Protein AF-A0A2V9TZA5-F1 (afdb_monomer)

Sequence (103 aa):
MFLIRPGSVLAGAEMLSPVTNTLQPFRFISLGQKERRKLEAIIPLSVYQDITEPNWMKKLRVASDHRYEPRRRHVQLVAVGMIALITLGLASAMYLRHFQLLR

pLDDT: mean 75.93, std 11.64, range [46.91, 93.56]

Solvent-accessible surface area (backbone atoms only — not comparable to full-atom values): 6319 Å² total; per-residue (Å²): 108,50,82,50,99,96,45,77,40,62,45,50,64,48,77,48,78,60,81,48,103,86,41,72,49,67,46,78,79,47,64,49,73,69,42,43,52,58,45,59,75,68,48,60,68,71,65,67,75,70,57,69,75,50,70,66,58,54,53,49,51,57,56,51,64,72,65,74,72,71,67,66,63,58,55,50,55,53,52,53,54,52,54,52,51,53,54,52,51,53,53,51,52,52,51,54,53,52,56,61,72,76,107

Structure (mmCIF, N/CA/C/O backbone):
data_AF-A0A2V9TZA5-F1
#
_entry.id   AF-A0A2V9TZA5-F1
#
loop_
_atom_site.group_PDB
_atom_site.id
_atom_site.type_symbol
_atom_site.label_atom_id
_atom_site.label_alt_id
_atom_site.label_comp_id
_atom_site.label_asym_id
_atom_site.label_entity_id
_atom_site.label_seq_id
_atom_site.pdbx_PDB_ins_code
_atom_site.Cartn_x
_atom_site.Cartn_y
_atom_site.Cartn_z
_atom_site.occupancy
_atom_site.B_iso_or_equiv
_atom_site.auth_seq_id
_atom_site.auth_comp_id
_atom_site.auth_asym_id
_atom_site.auth_atom_id
_atom_site.pdbx_PDB_model_num
ATOM 1 N N . MET A 1 1 ? 9.927 -2.135 -5.048 1.00 69.56 1 MET A N 1
ATOM 2 C CA . MET A 1 1 ? 10.687 -2.978 -5.996 1.00 69.56 1 MET A CA 1
ATOM 3 C C . MET A 1 1 ? 9.697 -3.840 -6.747 1.00 69.56 1 MET A C 1
ATOM 5 O O . MET A 1 1 ? 8.815 -4.390 -6.102 1.00 69.56 1 MET A O 1
ATOM 9 N N . PHE A 1 2 ? 9.818 -3.953 -8.064 1.00 73.94 2 PHE A N 1
ATOM 10 C CA . PHE A 1 2 ? 9.054 -4.932 -8.836 1.00 73.94 2 PHE A CA 1
ATOM 11 C C . PHE A 1 2 ? 10.001 -5.785 -9.679 1.00 73.94 2 PHE A C 1
ATOM 13 O O . PHE A 1 2 ? 11.090 -5.345 -10.058 1.00 73.94 2 PHE A O 1
ATOM 20 N N . LEU A 1 3 ? 9.610 -7.039 -9.888 1.00 74.44 3 LEU A N 1
ATOM 21 C CA . LEU A 1 3 ? 10.399 -8.030 -10.607 1.00 74.44 3 LEU A CA 1
ATOM 22 C C . LEU A 1 3 ? 9.984 -8.030 -12.077 1.00 74.44 3 LEU A C 1
ATOM 24 O O . LEU A 1 3 ? 8.803 -8.099 -12.403 1.00 74.44 3 LEU A O 1
ATOM 28 N N . ILE A 1 4 ? 10.974 -7.953 -12.952 1.00 74.06 4 ILE A N 1
ATOM 29 C CA . ILE A 1 4 ? 10.855 -8.084 -14.402 1.00 74.06 4 ILE A CA 1
ATOM 30 C C . ILE A 1 4 ? 11.706 -9.282 -14.838 1.00 74.06 4 ILE A C 1
ATOM 32 O O . ILE A 1 4 ? 12.655 -9.667 -14.158 1.00 74.06 4 ILE A O 1
ATOM 36 N N . ARG A 1 5 ? 11.395 -9.885 -15.989 1.00 69.69 5 ARG A N 1
ATOM 37 C CA . ARG A 1 5 ? 12.103 -11.082 -16.485 1.00 69.69 5 ARG A CA 1
ATOM 38 C C . ARG A 1 5 ? 13.646 -10.948 -16.506 1.00 69.69 5 ARG A C 1
ATOM 40 O O . ARG A 1 5 ? 14.300 -11.924 -16.161 1.00 69.69 5 ARG A O 1
ATOM 47 N N . PRO A 1 6 ? 14.244 -9.778 -16.825 1.00 72.06 6 PRO A N 1
ATOM 48 C CA . PRO A 1 6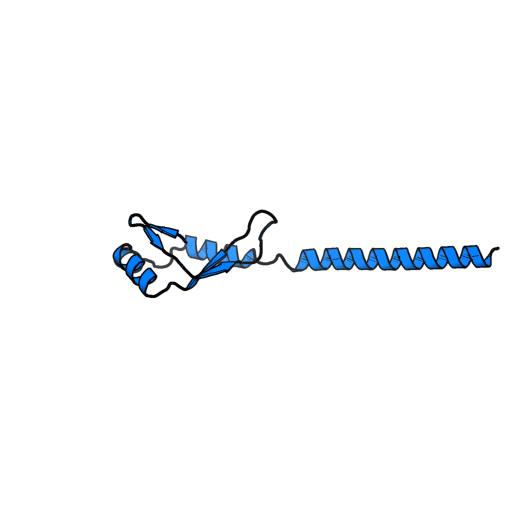 ? 15.696 -9.580 -16.769 1.00 72.06 6 PRO A CA 1
ATOM 49 C C . PRO A 1 6 ? 16.204 -8.922 -15.462 1.00 72.06 6 PRO A C 1
ATOM 51 O O . PRO A 1 6 ? 17.305 -8.371 -15.433 1.00 72.06 6 PRO A O 1
ATOM 54 N N . GLY A 1 7 ? 15.427 -8.913 -14.371 1.00 76.00 7 GLY A N 1
ATOM 55 C CA . GLY A 1 7 ? 15.907 -8.526 -13.034 1.00 76.00 7 GLY A CA 1
ATOM 56 C C . GLY A 1 7 ? 14.917 -7.708 -12.201 1.00 76.00 7 GLY A C 1
ATOM 57 O O . GLY A 1 7 ? 13.712 -7.791 -12.375 1.00 76.00 7 GLY A O 1
ATOM 58 N N . SER A 1 8 ? 15.403 -6.894 -11.266 1.00 80.38 8 SER A N 1
ATOM 59 C CA . SER A 1 8 ? 14.547 -5.998 -10.479 1.00 80.38 8 SER A CA 1
ATOM 60 C C . SER A 1 8 ? 14.594 -4.564 -11.002 1.00 80.38 8 SER A C 1
ATOM 62 O O . SER A 1 8 ? 15.587 -4.128 -11.604 1.00 80.38 8 SER A O 1
ATOM 64 N N . VAL A 1 9 ? 13.499 -3.843 -10.770 1.00 78.19 9 VAL A N 1
ATOM 65 C CA . VAL A 1 9 ? 13.413 -2.391 -10.902 1.00 78.19 9 VAL A CA 1
ATOM 66 C C . VAL A 1 9 ? 13.114 -1.804 -9.528 1.00 78.19 9 VAL A C 1
ATOM 68 O O . VAL A 1 9 ? 12.176 -2.215 -8.829 1.00 78.19 9 VAL A O 1
ATOM 71 N N . LEU A 1 10 ? 13.956 -0.856 -9.126 1.00 81.12 10 LEU A N 1
ATOM 72 C CA . LEU A 1 10 ? 13.815 -0.117 -7.883 1.00 81.12 10 LEU A CA 1
ATOM 73 C C . LEU A 1 10 ? 13.131 1.214 -8.175 1.00 81.12 10 LEU A C 1
ATOM 75 O O . LEU A 1 10 ? 13.417 1.880 -9.161 1.00 81.12 10 LEU A O 1
ATOM 79 N N . ALA A 1 11 ? 12.197 1.580 -7.316 1.00 82.81 11 ALA A N 1
ATOM 80 C CA . ALA A 1 11 ? 11.451 2.817 -7.423 1.00 82.81 11 ALA A CA 1
ATOM 81 C C . ALA A 1 11 ? 11.222 3.333 -6.010 1.00 82.81 11 ALA A C 1
ATOM 83 O O . ALA A 1 11 ? 10.982 2.532 -5.097 1.00 82.81 11 ALA A O 1
ATOM 84 N N . GLY A 1 12 ? 11.299 4.652 -5.851 1.00 83.56 12 GLY A N 1
ATOM 85 C CA . GLY A 1 12 ? 10.870 5.304 -4.626 1.00 83.56 12 GLY A CA 1
ATOM 86 C C . GLY A 1 12 ? 9.393 5.003 -4.413 1.00 83.56 12 GLY A C 1
ATOM 87 O O . GLY A 1 12 ? 8.580 5.162 -5.329 1.00 83.56 12 GLY A O 1
ATOM 88 N N . ALA A 1 13 ? 9.055 4.527 -3.222 1.00 85.50 13 ALA A N 1
ATOM 89 C CA . ALA A 1 13 ? 7.689 4.221 -2.842 1.00 85.50 13 ALA A CA 1
ATOM 90 C C . ALA A 1 13 ? 7.314 5.019 -1.598 1.00 85.50 13 ALA A C 1
ATOM 92 O O . ALA A 1 13 ? 8.116 5.160 -0.678 1.00 85.50 13 ALA A O 1
ATOM 93 N N . GLU A 1 14 ? 6.087 5.515 -1.577 1.00 85.19 14 GLU A N 1
ATOM 94 C CA . GLU A 1 14 ? 5.471 6.107 -0.399 1.00 85.19 14 GLU A CA 1
ATOM 95 C C . GLU A 1 14 ? 4.463 5.135 0.178 1.00 85.19 14 GLU A C 1
ATOM 97 O O . GLU A 1 14 ? 3.646 4.542 -0.534 1.00 85.19 14 GLU A O 1
ATOM 102 N N . MET A 1 15 ? 4.540 4.988 1.493 1.00 87.94 15 MET A N 1
ATOM 103 C CA . MET A 1 15 ? 3.598 4.204 2.262 1.00 87.94 15 MET A CA 1
ATOM 104 C C . MET A 1 15 ? 2.342 5.045 2.481 1.00 87.94 15 MET A C 1
ATOM 106 O O . MET A 1 15 ? 2.412 6.154 3.006 1.00 87.94 15 MET A O 1
ATOM 110 N N . LEU A 1 16 ? 1.199 4.536 2.033 1.00 84.31 16 LEU A N 1
ATOM 111 C CA . LEU A 1 16 ? -0.080 5.220 2.189 1.00 84.31 16 LEU A CA 1
ATOM 112 C C . LEU A 1 16 ? -0.647 4.955 3.588 1.00 84.31 16 LEU A C 1
ATOM 114 O O . LEU A 1 16 ? -0.109 4.150 4.346 1.00 84.31 16 LEU A O 1
ATOM 118 N N . SER A 1 17 ? -1.742 5.616 3.961 1.00 80.12 17 SER A N 1
ATOM 119 C CA . SER A 1 17 ? -2.401 5.279 5.225 1.00 80.12 17 SER A CA 1
ATOM 120 C C . SER A 1 17 ? -2.867 3.810 5.227 1.00 80.12 17 SER A C 1
ATOM 122 O O . SER A 1 17 ? -3.413 3.352 4.217 1.00 80.12 17 SER A O 1
ATOM 124 N N . PRO A 1 18 ? -2.656 3.065 6.330 1.00 83.69 18 PRO A N 1
ATOM 125 C CA . PRO A 1 18 ? -3.125 1.691 6.447 1.00 83.69 18 PRO A CA 1
ATOM 126 C C . PRO A 1 18 ? -4.644 1.625 6.272 1.00 83.69 18 PRO A C 1
ATOM 128 O O . PRO A 1 18 ? -5.378 2.446 6.823 1.00 83.69 18 PRO A O 1
ATOM 131 N N . VAL A 1 19 ? -5.118 0.637 5.512 1.00 82.31 19 VAL A N 1
ATOM 132 C CA . VAL A 1 19 ? -6.562 0.393 5.333 1.00 82.31 19 VAL A CA 1
ATOM 133 C C . VAL A 1 19 ? -7.091 -0.438 6.498 1.00 82.31 19 VAL A C 1
ATOM 135 O O . VAL A 1 19 ? -8.200 -0.219 6.979 1.00 82.31 19 VAL A O 1
ATOM 138 N N . THR A 1 20 ? -6.277 -1.384 6.966 1.00 80.75 20 THR A N 1
ATOM 139 C CA . THR A 1 20 ? -6.505 -2.199 8.162 1.00 80.75 20 THR A CA 1
ATOM 140 C C . THR A 1 20 ? -5.165 -2.446 8.858 1.00 80.75 20 THR A C 1
ATOM 142 O O . THR A 1 20 ? -4.108 -2.150 8.304 1.00 80.75 20 THR A O 1
ATOM 145 N N . ASN A 1 21 ? -5.188 -3.065 10.041 1.00 80.00 21 ASN A N 1
ATOM 146 C CA . ASN A 1 21 ? -3.970 -3.432 10.778 1.00 80.00 21 ASN A CA 1
ATOM 147 C C . ASN A 1 21 ? -3.057 -4.419 10.027 1.00 80.00 21 ASN A C 1
ATOM 149 O O . ASN A 1 21 ? -1.898 -4.577 10.393 1.00 80.00 21 ASN A O 1
ATOM 153 N N . THR A 1 22 ? -3.572 -5.097 9.000 1.00 84.06 22 THR A N 1
ATOM 154 C CA . THR A 1 22 ? -2.829 -6.078 8.195 1.00 84.06 22 THR A CA 1
ATOM 155 C C . THR A 1 22 ? -2.634 -5.637 6.747 1.00 84.06 22 THR A C 1
ATOM 157 O O . THR A 1 22 ? -1.873 -6.264 6.014 1.00 84.06 22 THR A O 1
ATOM 160 N N . LEU A 1 23 ? -3.301 -4.561 6.318 1.00 85.38 23 LEU A N 1
ATOM 161 C CA . LEU A 1 23 ? -3.245 -4.054 4.952 1.00 85.38 23 LEU A CA 1
ATOM 162 C C . LEU A 1 23 ? -2.597 -2.673 4.941 1.00 85.38 23 LEU A C 1
ATOM 164 O O . LEU A 1 23 ? -3.249 -1.652 5.172 1.00 85.38 23 LEU A O 1
ATOM 168 N N . GLN A 1 24 ? -1.303 -2.677 4.620 1.00 86.94 24 GLN A N 1
ATOM 169 C CA . GLN A 1 24 ? -0.464 -1.494 4.479 1.00 86.94 24 GLN A CA 1
ATOM 170 C C . GLN A 1 24 ? -0.169 -1.230 2.991 1.00 86.94 24 GLN A C 1
ATOM 172 O O . GLN A 1 24 ? 0.790 -1.782 2.444 1.00 86.94 24 GLN A O 1
ATOM 177 N N . PRO A 1 25 ? -0.986 -0.418 2.298 1.00 87.88 25 PRO A N 1
ATOM 178 C CA . PRO A 1 25 ? -0.733 -0.084 0.904 1.00 87.88 25 PRO A CA 1
ATOM 179 C C . PRO A 1 25 ? 0.459 0.866 0.749 1.00 87.88 25 PRO A C 1
ATOM 181 O O . PRO A 1 25 ? 0.807 1.633 1.651 1.00 87.88 25 PRO A O 1
ATOM 184 N N . PHE A 1 26 ? 1.052 0.842 -0.441 1.00 86.75 26 PHE A N 1
ATOM 185 C CA . PHE A 1 26 ? 2.090 1.770 -0.879 1.00 86.75 26 PHE A CA 1
ATOM 186 C C . PHE A 1 26 ? 1.884 2.124 -2.356 1.00 86.75 26 PHE A C 1
ATOM 188 O O . PHE A 1 26 ? 1.272 1.361 -3.106 1.00 86.75 26 PHE A O 1
ATOM 195 N N . ARG A 1 27 ? 2.410 3.272 -2.783 1.00 80.75 27 ARG A N 1
ATOM 196 C CA . ARG A 1 27 ? 2.446 3.687 -4.192 1.00 80.75 27 ARG A CA 1
ATOM 197 C C . ARG A 1 27 ? 3.864 4.035 -4.615 1.00 80.75 27 ARG A C 1
ATOM 199 O O . ARG A 1 27 ? 4.640 4.549 -3.816 1.00 80.75 27 ARG A O 1
ATOM 206 N N . PHE A 1 28 ? 4.198 3.789 -5.875 1.00 82.75 28 PHE A N 1
ATOM 207 C CA . PHE A 1 28 ? 5.456 4.261 -6.450 1.00 82.75 28 PHE A CA 1
ATOM 208 C C . PHE A 1 28 ? 5.329 5.742 -6.819 1.00 82.75 28 PHE A C 1
ATOM 210 O O . PHE A 1 28 ? 4.367 6.118 -7.484 1.00 82.75 28 PHE A O 1
ATOM 217 N N . ILE A 1 29 ? 6.275 6.574 -6.378 1.00 81.50 29 ILE A N 1
ATOM 218 C CA . ILE A 1 29 ? 6.279 8.020 -6.669 1.00 81.50 29 ILE A CA 1
ATOM 219 C C . ILE A 1 29 ? 7.267 8.344 -7.779 1.00 81.50 29 ILE A C 1
ATOM 221 O O . I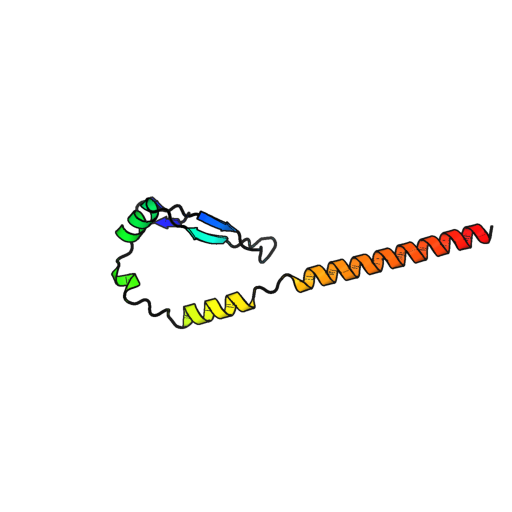LE A 1 29 ? 6.987 9.157 -8.655 1.00 81.50 29 ILE A O 1
ATOM 225 N N . SER A 1 30 ? 8.448 7.732 -7.728 1.00 81.12 30 SER A N 1
ATOM 226 C CA . SER A 1 30 ? 9.543 8.092 -8.613 1.00 81.12 30 SER A CA 1
ATOM 227 C C . SER A 1 30 ? 10.294 6.864 -9.088 1.00 81.12 30 SER A C 1
ATOM 229 O O . SER A 1 30 ? 10.525 5.900 -8.354 1.00 81.12 30 SER A O 1
ATOM 231 N N . LEU A 1 31 ? 10.685 6.925 -10.353 1.00 82.25 31 LEU A N 1
ATOM 232 C CA . LEU A 1 31 ? 11.536 5.943 -10.989 1.00 82.25 31 LEU A CA 1
ATOM 233 C C . LEU A 1 31 ? 12.829 6.649 -11.382 1.00 82.25 31 LEU A C 1
ATOM 235 O O . LEU A 1 31 ? 12.789 7.674 -12.064 1.00 82.25 31 LEU A O 1
ATOM 239 N N . GLY A 1 32 ? 13.968 6.127 -10.929 1.00 82.38 32 GLY A N 1
ATOM 240 C CA . GLY A 1 32 ? 15.267 6.663 -11.321 1.00 82.38 32 GLY A CA 1
ATOM 241 C C . GLY A 1 32 ? 15.474 6.544 -12.832 1.00 82.38 32 GLY A C 1
ATOM 242 O O . GLY A 1 32 ? 14.903 5.674 -13.488 1.00 82.38 32 GLY A O 1
ATOM 243 N N . GLN A 1 33 ? 16.287 7.424 -13.416 1.00 82.75 33 GLN A N 1
ATOM 244 C CA . GLN A 1 33 ? 16.470 7.468 -14.872 1.00 82.75 33 GLN A CA 1
ATOM 245 C C . GLN A 1 33 ? 17.048 6.158 -15.437 1.00 82.75 33 GLN A C 1
ATOM 247 O O . GLN A 1 33 ? 16.696 5.738 -16.539 1.00 82.75 33 GLN A O 1
ATOM 252 N N . LYS A 1 34 ? 17.920 5.484 -14.679 1.00 84.69 34 LYS A N 1
ATOM 253 C CA . LYS A 1 34 ? 18.503 4.184 -15.045 1.00 84.69 34 LYS A CA 1
ATOM 254 C C . LYS A 1 34 ? 17.439 3.087 -15.045 1.00 84.69 34 LYS A C 1
ATOM 256 O O . LYS A 1 34 ? 17.355 2.282 -15.969 1.00 84.69 34 LYS A O 1
ATOM 261 N N . GLU A 1 35 ? 16.613 3.084 -14.013 1.00 84.31 35 GLU A N 1
ATOM 262 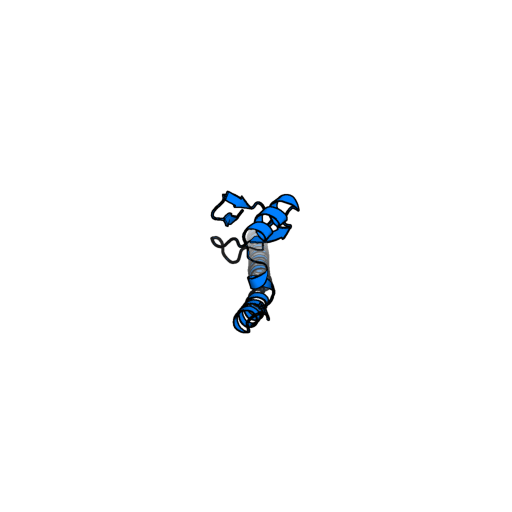C CA . GLU A 1 35 ? 15.523 2.149 -13.779 1.00 84.31 35 GLU A CA 1
ATOM 263 C C . GLU A 1 35 ? 14.418 2.338 -14.818 1.00 84.31 35 GLU A C 1
ATOM 265 O O . GLU A 1 35 ? 13.893 1.360 -15.346 1.00 84.31 35 GLU A O 1
ATOM 270 N N . ARG A 1 36 ? 14.150 3.591 -15.194 1.00 80.38 36 ARG A N 1
ATOM 271 C CA . ARG A 1 36 ? 13.255 3.970 -16.284 1.00 80.38 36 ARG A CA 1
ATOM 272 C C . ARG A 1 36 ? 13.737 3.448 -17.630 1.00 80.38 36 ARG A C 1
ATOM 274 O O . ARG A 1 36 ? 12.969 2.780 -18.305 1.00 80.38 36 ARG A O 1
ATOM 281 N N . ARG A 1 37 ? 15.010 3.652 -17.985 1.00 81.88 37 ARG A N 1
ATOM 282 C CA . ARG A 1 37 ? 15.577 3.093 -19.229 1.00 81.88 37 ARG A CA 1
ATOM 283 C C . ARG A 1 37 ? 15.491 1.570 -19.266 1.00 81.88 37 ARG A C 1
ATOM 285 O O . ARG A 1 37 ? 15.182 0.996 -20.302 1.00 81.88 37 ARG A O 1
ATOM 292 N N . LYS A 1 38 ? 15.738 0.911 -18.129 1.00 82.69 38 LYS A N 1
ATOM 293 C CA . LYS A 1 38 ? 15.600 -0.546 -18.010 1.00 82.69 38 LYS A CA 1
ATOM 294 C C . LYS A 1 38 ? 14.153 -0.989 -18.230 1.00 82.69 38 LYS A C 1
ATOM 296 O O . LYS A 1 38 ? 13.931 -2.013 -18.862 1.00 82.69 38 LYS A O 1
ATOM 301 N N . LEU 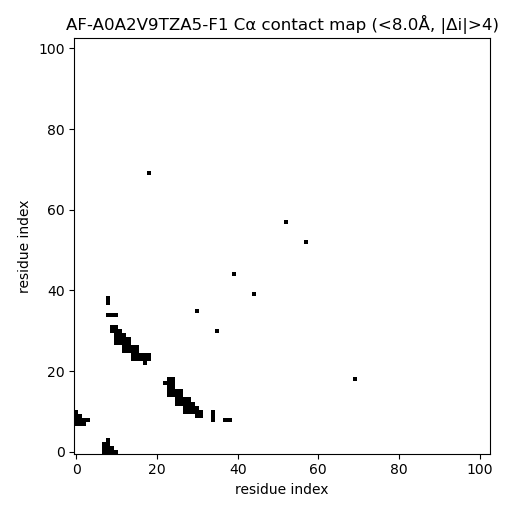A 1 39 ? 13.190 -0.220 -17.726 1.00 78.50 39 LEU A N 1
ATOM 302 C CA . LEU A 1 39 ? 11.766 -0.475 -17.914 1.00 78.50 39 LEU A CA 1
ATOM 303 C C . LEU A 1 39 ? 11.338 -0.274 -19.375 1.00 78.50 39 LEU A C 1
ATOM 305 O O . LEU A 1 39 ? 10.708 -1.153 -19.953 1.00 78.50 39 LEU A O 1
ATOM 309 N N . GLU A 1 40 ? 11.723 0.851 -19.976 1.00 77.94 40 GLU A N 1
ATOM 310 C CA . GLU A 1 40 ? 11.407 1.215 -21.364 1.00 77.94 40 GLU A CA 1
ATOM 311 C C . GLU A 1 40 ? 12.041 0.258 -22.383 1.00 77.94 40 GLU A C 1
ATOM 313 O O . GLU A 1 40 ? 11.466 0.014 -23.435 1.00 77.94 40 GLU A O 1
ATOM 318 N N . ALA A 1 41 ? 13.190 -0.344 -22.064 1.00 80.25 41 ALA A N 1
ATOM 319 C CA . ALA A 1 41 ? 13.808 -1.365 -22.912 1.00 80.25 41 ALA A CA 1
ATOM 320 C C . ALA A 1 41 ? 13.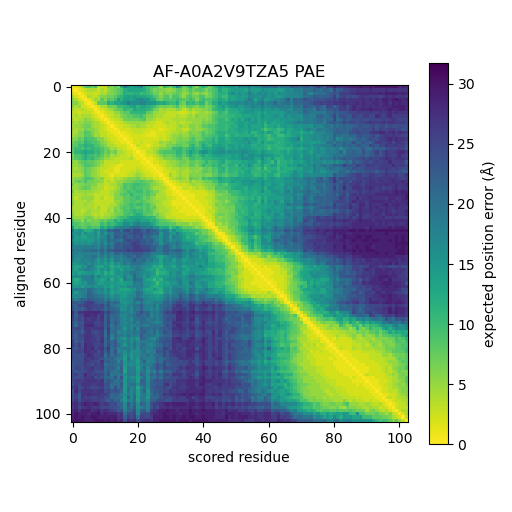010 -2.683 -22.973 1.00 80.25 41 ALA A C 1
ATOM 322 O O . ALA A 1 41 ? 13.265 -3.511 -23.845 1.00 80.25 41 ALA A O 1
ATOM 323 N N . ILE A 1 42 ? 12.091 -2.913 -22.030 1.00 75.31 42 ILE A N 1
ATOM 324 C CA . ILE A 1 42 ? 11.368 -4.186 -21.875 1.00 75.31 42 ILE A CA 1
ATOM 325 C C . ILE A 1 42 ? 9.888 -4.020 -22.178 1.00 75.31 42 ILE A C 1
ATOM 327 O O . ILE A 1 42 ? 9.288 -4.919 -22.761 1.00 75.31 42 ILE A O 1
ATOM 331 N N . ILE A 1 43 ? 9.291 -2.905 -21.753 1.00 70.69 43 ILE A N 1
ATOM 332 C CA . ILE A 1 43 ? 7.906 -2.589 -22.076 1.00 70.69 43 ILE A CA 1
ATOM 333 C C . ILE A 1 43 ? 7.892 -2.052 -23.507 1.00 70.69 43 ILE A C 1
ATOM 335 O O . ILE A 1 43 ? 8.441 -0.976 -23.746 1.00 70.69 43 ILE A O 1
ATOM 339 N N . PRO A 1 44 ? 7.264 -2.754 -24.464 1.00 63.75 44 PRO A N 1
ATOM 340 C CA . PRO A 1 44 ? 7.135 -2.237 -25.815 1.00 63.75 44 PRO A CA 1
ATOM 341 C C . PRO A 1 44 ? 6.408 -0.889 -25.763 1.00 63.75 44 PRO A C 1
ATOM 343 O O . PRO A 1 44 ? 5.326 -0.804 -25.181 1.00 63.75 44 PRO A O 1
ATOM 346 N N . LEU A 1 45 ? 6.962 0.162 -26.380 1.00 57.19 45 LEU A N 1
ATOM 347 C CA . LEU A 1 45 ? 6.300 1.476 -26.470 1.00 57.19 45 LEU A CA 1
ATOM 348 C C . LEU A 1 45 ? 4.890 1.383 -27.086 1.00 57.19 45 LEU A C 1
ATOM 350 O O . LEU A 1 45 ? 4.037 2.214 -26.787 1.00 57.19 45 LEU A O 1
ATOM 354 N N . SER A 1 46 ? 4.621 0.341 -27.880 1.00 54.53 46 SER A N 1
ATOM 355 C CA . SER A 1 46 ? 3.296 0.039 -28.428 1.00 54.53 46 SER A CA 1
ATOM 356 C C . SER A 1 46 ? 2.238 -0.241 -27.356 1.00 54.53 46 SER A C 1
ATOM 358 O O . SER A 1 46 ? 1.063 -0.003 -27.602 1.00 54.53 46 SER A O 1
ATOM 360 N N . VAL A 1 47 ? 2.634 -0.683 -26.154 1.00 57.88 47 VAL A N 1
ATOM 361 C CA . VAL A 1 47 ? 1.719 -0.839 -25.013 1.00 57.88 47 VAL A CA 1
ATOM 362 C C . VAL A 1 47 ? 1.230 0.520 -24.527 1.00 57.88 47 VAL A C 1
ATOM 364 O O . VAL A 1 47 ? 0.100 0.600 -24.081 1.00 57.88 47 VAL A O 1
ATOM 367 N N . TYR A 1 48 ? 2.039 1.582 -24.635 1.00 54.41 48 TYR A N 1
ATOM 368 C CA . TYR A 1 48 ? 1.676 2.936 -24.196 1.00 54.41 48 TYR A CA 1
ATOM 369 C C . TYR A 1 48 ? 0.862 3.726 -25.226 1.00 54.41 48 TYR A C 1
ATOM 371 O O . TYR A 1 48 ? 0.133 4.641 -24.849 1.00 54.41 48 TYR A O 1
ATOM 379 N N . GLN A 1 49 ? 0.970 3.378 -26.510 1.00 52.22 49 GLN A N 1
ATOM 380 C CA . GLN A 1 49 ? 0.306 4.094 -27.603 1.00 52.22 49 GLN A CA 1
ATOM 381 C C . GLN A 1 49 ? -1.206 3.814 -27.687 1.00 52.22 49 GLN A C 1
ATOM 383 O O . GLN A 1 49 ? -1.934 4.628 -28.246 1.00 52.22 49 GLN A O 1
ATOM 388 N N . ASP A 1 50 ? -1.676 2.722 -27.073 1.00 53.12 50 ASP A N 1
ATOM 389 C CA . ASP A 1 50 ? -3.086 2.303 -27.022 1.00 53.12 50 ASP A CA 1
ATOM 390 C C . ASP A 1 50 ? -3.618 2.206 -25.577 1.00 53.12 50 ASP A C 1
ATOM 392 O O . ASP A 1 50 ? -4.429 1.353 -25.228 1.00 53.12 50 ASP A O 1
ATOM 396 N N . ILE A 1 51 ? -3.141 3.075 -24.678 1.00 58.62 51 ILE A N 1
ATOM 397 C CA . ILE A 1 51 ? -3.740 3.221 -23.341 1.00 58.62 51 ILE A CA 1
ATOM 398 C C . ILE A 1 51 ? -4.633 4.453 -23.349 1.00 58.62 51 ILE A C 1
ATOM 400 O O . ILE A 1 51 ? -4.417 5.415 -22.611 1.00 58.62 51 ILE A O 1
ATOM 404 N N . THR A 1 52 ? -5.686 4.425 -24.164 1.00 63.28 52 THR A N 1
ATOM 405 C CA . THR A 1 52 ? -6.880 5.172 -23.763 1.00 63.28 52 THR A CA 1
ATOM 406 C C . THR A 1 52 ? -7.314 4.529 -22.456 1.00 63.28 52 THR A C 1
ATOM 408 O O . THR A 1 52 ? -7.744 3.380 -22.491 1.00 63.28 52 THR A O 1
ATOM 411 N N . GLU A 1 53 ? -7.092 5.205 -21.318 1.00 64.12 53 GLU A N 1
ATOM 412 C CA . GLU A 1 53 ? -7.279 4.630 -19.980 1.00 64.12 53 GLU A CA 1
ATOM 413 C C . GLU A 1 53 ? -8.599 3.848 -19.949 1.00 64.12 53 GLU A C 1
ATOM 415 O O . GLU A 1 53 ? -9.675 4.457 -20.011 1.00 64.12 53 GLU A O 1
ATOM 420 N N . PRO A 1 54 ? -8.544 2.504 -19.943 1.00 71.25 54 PRO A N 1
ATOM 421 C CA . PRO A 1 54 ? -9.725 1.722 -20.226 1.00 71.25 54 PRO A CA 1
ATOM 422 C C . PRO A 1 54 ? -10.747 1.978 -19.125 1.00 71.25 54 PRO A C 1
ATOM 424 O O . PRO A 1 54 ? -10.402 2.163 -17.957 1.00 71.25 54 PRO A O 1
ATOM 427 N N . ASN A 1 55 ? -12.026 2.017 -19.492 1.00 73.56 55 ASN A N 1
ATOM 428 C CA . ASN A 1 55 ? -13.090 2.532 -18.624 1.00 73.56 55 ASN A CA 1
ATOM 429 C C . ASN A 1 55 ? -13.141 1.835 -17.242 1.00 73.56 55 ASN A C 1
ATOM 431 O O . ASN A 1 55 ? -13.530 2.430 -16.236 1.00 73.56 55 ASN A O 1
ATOM 435 N N . TRP A 1 56 ? -12.672 0.584 -17.162 1.00 74.25 56 TRP A N 1
ATOM 436 C CA . TRP A 1 56 ? -12.531 -0.156 -15.908 1.00 74.25 56 TRP A CA 1
ATOM 437 C C . TRP A 1 56 ? -11.458 0.423 -14.965 1.00 74.25 56 TRP A C 1
ATOM 439 O O . TRP A 1 56 ? -11.701 0.480 -13.761 1.00 74.25 56 TRP A O 1
ATOM 449 N N . MET A 1 57 ? -10.321 0.916 -15.474 1.00 72.44 57 MET A N 1
ATOM 450 C CA . MET A 1 57 ? -9.293 1.604 -14.674 1.00 72.44 57 MET A CA 1
ATOM 451 C C . MET A 1 57 ? -9.824 2.923 -14.121 1.00 72.44 57 MET A C 1
ATOM 453 O O . MET A 1 57 ? -9.671 3.197 -12.930 1.00 72.44 57 MET A O 1
ATOM 457 N N . LYS A 1 58 ? -10.550 3.685 -14.947 1.00 77.12 58 LYS A N 1
ATOM 458 C CA . LYS A 1 58 ? -11.214 4.917 -14.507 1.00 77.12 58 LYS A CA 1
ATOM 459 C C . LYS A 1 58 ? -12.224 4.637 -13.390 1.00 77.12 58 LYS A C 1
ATOM 461 O O . LYS A 1 58 ? -12.228 5.326 -12.371 1.00 77.12 58 LYS A O 1
ATOM 466 N N . LYS A 1 59 ? -13.038 3.584 -13.538 1.00 76.62 59 LYS A N 1
ATOM 467 C CA . LYS A 1 59 ? -13.995 3.141 -12.510 1.00 76.62 59 LYS A CA 1
ATOM 468 C C . LYS A 1 59 ? -13.295 2.730 -11.210 1.00 76.62 59 LYS A C 1
ATOM 470 O O . LYS A 1 59 ? -13.771 3.084 -10.133 1.00 76.62 59 LYS A O 1
ATOM 475 N N . LEU A 1 60 ? -12.163 2.028 -11.298 1.00 71.62 60 LEU A N 1
ATOM 476 C CA . LEU A 1 60 ? -11.362 1.656 -10.129 1.00 71.62 60 LEU A CA 1
ATOM 477 C C . LEU A 1 60 ? -10.765 2.875 -9.421 1.00 71.62 60 LEU A C 1
ATOM 479 O O . LEU A 1 60 ? -10.833 2.929 -8.197 1.00 71.62 60 LEU A O 1
ATOM 483 N N . ARG A 1 61 ? -10.252 3.864 -10.164 1.00 73.25 61 ARG A N 1
ATOM 484 C CA . ARG A 1 61 ? -9.700 5.107 -9.598 1.00 73.25 61 ARG A CA 1
ATOM 485 C C . ARG A 1 61 ? -10.755 5.898 -8.822 1.00 73.25 61 ARG A C 1
ATOM 487 O O . ARG A 1 61 ? -10.529 6.289 -7.682 1.00 73.25 61 ARG A O 1
ATOM 494 N N . VAL A 1 62 ? -11.939 6.076 -9.407 1.00 76.56 62 VAL A N 1
ATOM 495 C CA . VAL A 1 62 ? -13.049 6.768 -8.729 1.00 76.56 62 VAL A CA 1
ATOM 496 C C . VAL A 1 62 ? -13.485 6.001 -7.474 1.00 76.56 62 VAL A C 1
ATOM 498 O O . VAL A 1 62 ? -13.693 6.597 -6.417 1.00 76.56 62 VAL A O 1
ATOM 501 N N . ALA A 1 63 ? -13.570 4.669 -7.558 1.00 71.88 63 ALA A N 1
ATOM 502 C CA . ALA A 1 63 ? -13.942 3.825 -6.425 1.00 71.88 63 ALA A CA 1
ATOM 503 C C . ALA A 1 63 ? -12.871 3.762 -5.320 1.00 71.88 63 ALA A C 1
ATOM 505 O O . ALA A 1 63 ? -13.221 3.492 -4.170 1.00 71.88 63 ALA A O 1
ATOM 506 N N . SER A 1 64 ? -11.588 3.971 -5.637 1.00 64.25 64 SER A N 1
ATOM 507 C CA . SER A 1 64 ? -10.525 4.072 -4.631 1.00 64.25 64 SER A CA 1
ATOM 508 C C . SER A 1 64 ? -10.549 5.414 -3.909 1.00 64.25 64 SER A C 1
ATOM 510 O O . SER A 1 64 ? -10.429 5.422 -2.686 1.00 64.25 64 SER A O 1
ATOM 512 N N . ASP A 1 65 ? -10.791 6.517 -4.625 1.00 64.50 65 ASP A N 1
ATOM 513 C CA . ASP A 1 65 ? -10.883 7.853 -4.016 1.00 64.50 65 ASP A CA 1
ATOM 514 C C . ASP A 1 65 ? -12.008 7.924 -2.974 1.00 64.50 65 ASP A C 1
ATOM 516 O O . ASP A 1 65 ? -11.832 8.484 -1.896 1.00 64.50 65 ASP A O 1
ATOM 520 N N . HIS A 1 66 ? -13.144 7.269 -3.233 1.00 57.91 66 HIS A N 1
ATOM 521 C CA . HIS A 1 66 ? -14.285 7.261 -2.309 1.00 57.91 66 HIS A CA 1
ATOM 522 C C . HIS A 1 66 ? -14.069 6.402 -1.052 1.00 57.91 66 HIS A C 1
ATOM 524 O O . HIS A 1 66 ? -14.805 6.545 -0.078 1.00 57.91 66 HIS A O 1
ATOM 530 N N . ARG A 1 67 ? -13.084 5.492 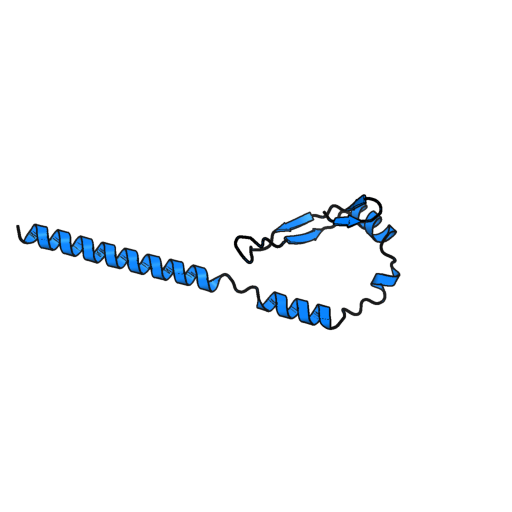-1.046 1.00 54.59 67 ARG A N 1
ATOM 531 C CA . ARG A 1 67 ? -12.767 4.666 0.135 1.00 54.59 67 ARG A CA 1
ATOM 532 C C . ARG A 1 67 ? -11.804 5.349 1.105 1.00 54.59 67 ARG A C 1
ATOM 534 O O . ARG A 1 67 ? -11.593 4.825 2.196 1.00 54.59 67 ARG A O 1
ATOM 541 N N . TYR A 1 68 ? -11.249 6.507 0.752 1.00 49.78 68 TYR A N 1
ATOM 542 C CA . TYR A 1 68 ? -10.267 7.229 1.563 1.00 49.78 68 TYR A CA 1
ATOM 543 C C . TYR A 1 68 ? -10.902 8.119 2.653 1.00 49.78 68 TYR A C 1
ATOM 545 O O . TYR A 1 68 ? -10.443 9.221 2.925 1.00 49.78 68 TYR A O 1
ATOM 553 N N . GLU A 1 69 ? -11.933 7.622 3.340 1.00 56.72 69 GLU A N 1
ATOM 554 C CA . GLU A 1 69 ? -12.538 8.286 4.508 1.00 56.72 69 GLU A CA 1
ATOM 555 C C . GLU A 1 69 ? -12.371 7.459 5.806 1.00 56.72 69 GLU A C 1
ATOM 557 O O . GLU A 1 69 ? -13.365 7.070 6.427 1.00 56.72 69 GLU A O 1
ATOM 562 N N . PRO A 1 70 ? -11.142 7.150 6.285 1.00 53.88 70 PRO A N 1
ATOM 563 C CA . PRO A 1 70 ? -10.987 6.415 7.542 1.00 53.88 70 PRO A CA 1
ATOM 564 C C . PRO A 1 70 ? -10.878 7.339 8.769 1.00 53.88 70 PRO A C 1
ATOM 566 O O . PRO A 1 70 ? -10.943 6.878 9.909 1.00 53.88 70 PRO A O 1
ATOM 569 N N . ARG A 1 71 ? -10.713 8.656 8.584 1.00 56.59 71 ARG A N 1
ATOM 570 C CA . ARG A 1 71 ? -10.254 9.541 9.669 1.00 56.59 71 ARG A CA 1
ATOM 571 C C . ARG A 1 71 ? -11.351 9.937 10.659 1.00 56.59 71 ARG A C 1
ATOM 573 O O . ARG A 1 71 ? -11.066 10.119 11.840 1.00 56.59 71 ARG A O 1
ATOM 580 N N . ARG A 1 72 ? -12.607 10.060 10.221 1.00 58.25 72 ARG A N 1
ATOM 581 C CA . ARG A 1 72 ? -13.670 10.656 11.053 1.00 58.25 72 ARG A CA 1
ATOM 582 C C . ARG A 1 72 ? -14.161 9.743 12.181 1.00 58.25 72 ARG A C 1
ATOM 584 O O . ARG A 1 72 ? -14.461 10.229 13.268 1.00 58.25 72 ARG A O 1
ATOM 591 N N . ARG A 1 73 ? -14.198 8.425 11.953 1.00 61.12 73 ARG A N 1
ATOM 592 C CA . ARG A 1 73 ? -14.771 7.457 12.909 1.00 61.12 73 ARG A CA 1
ATOM 593 C C . ARG A 1 73 ? -13.889 7.231 14.137 1.00 61.12 73 ARG A C 1
ATOM 595 O O . ARG A 1 73 ? -14.399 7.195 15.252 1.00 61.12 73 ARG A O 1
ATOM 602 N N . HIS A 1 74 ? -12.570 7.140 13.959 1.00 66.88 74 HIS A N 1
ATOM 603 C CA . HIS A 1 74 ? -11.650 6.951 15.085 1.00 66.88 74 HIS A CA 1
ATOM 604 C C . HIS A 1 74 ? -11.580 8.179 15.997 1.00 66.88 74 HIS A C 1
ATOM 606 O O . HIS A 1 74 ? -11.574 8.032 17.216 1.00 66.88 74 HIS A O 1
ATOM 612 N N . VAL A 1 75 ? -11.613 9.388 15.426 1.00 69.88 75 VAL A N 1
ATOM 613 C CA . VAL A 1 75 ? -11.633 10.632 16.212 1.00 69.88 75 VAL A CA 1
ATOM 614 C C . VAL A 1 75 ? -12.910 10.732 17.052 1.00 69.88 75 VAL A C 1
ATOM 616 O O . VAL A 1 75 ? -12.846 11.121 18.215 1.00 69.88 75 VAL A O 1
ATOM 619 N N . GLN A 1 76 ? -14.058 10.319 16.506 1.00 71.44 76 GLN A N 1
ATOM 620 C CA . GLN A 1 76 ? -15.319 10.2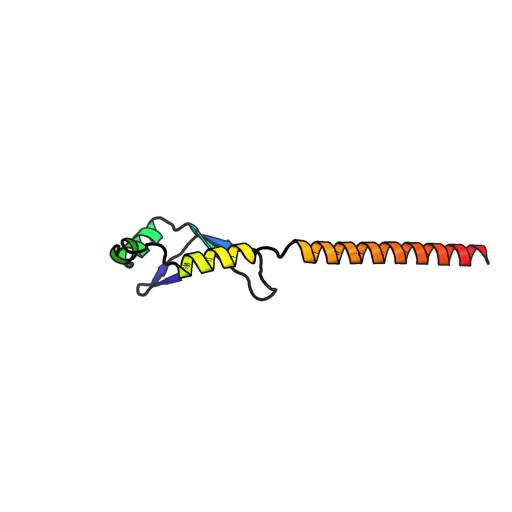89 17.252 1.00 71.44 76 GLN A CA 1
ATOM 621 C C . GLN A 1 76 ? -15.282 9.302 18.426 1.00 71.44 76 GLN A C 1
ATOM 623 O O . GLN A 1 76 ? -15.690 9.661 19.526 1.00 71.44 76 GLN A O 1
ATOM 628 N N . LEU A 1 77 ? -14.753 8.091 18.228 1.00 77.81 77 LEU A N 1
ATOM 629 C CA . LEU A 1 77 ? -14.665 7.087 19.297 1.00 77.81 77 LEU A CA 1
ATOM 630 C C . LEU A 1 77 ? -13.745 7.529 20.444 1.00 77.81 77 LEU A C 1
ATOM 632 O O . LEU A 1 77 ? -14.099 7.365 21.610 1.00 77.81 77 LEU A O 1
ATOM 636 N N . VAL A 1 78 ? -12.597 8.136 20.127 1.00 79.81 78 VAL A N 1
ATOM 637 C CA . VAL A 1 78 ? -11.673 8.664 21.145 1.00 79.81 78 VAL A CA 1
ATOM 638 C C . VAL A 1 78 ? -12.308 9.826 21.911 1.00 79.81 78 VAL A C 1
ATOM 640 O O . VAL A 1 78 ? -12.225 9.867 23.137 1.00 79.81 78 VAL A O 1
ATOM 643 N N . ALA A 1 79 ? -12.991 10.739 21.215 1.00 80.31 79 ALA A N 1
ATOM 644 C CA . ALA A 1 79 ? -13.673 11.862 21.854 1.00 80.31 79 ALA A CA 1
ATOM 645 C C . ALA A 1 79 ? -14.762 11.393 22.833 1.00 80.31 79 ALA A C 1
ATOM 647 O O . ALA A 1 79 ? -14.826 11.880 23.961 1.00 80.31 79 ALA A O 1
ATOM 648 N N . VAL A 1 80 ? -15.575 10.406 22.441 1.00 86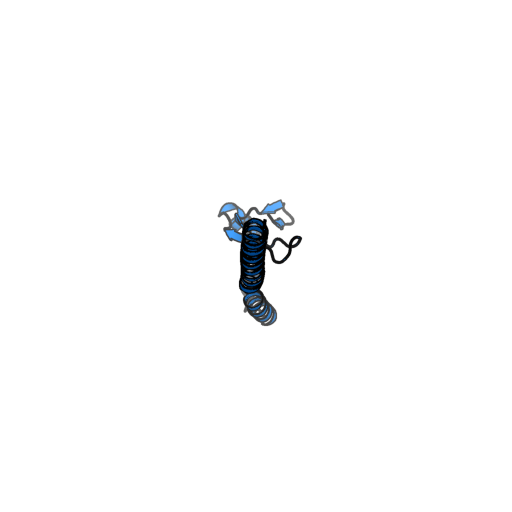.44 80 VAL A N 1
ATOM 649 C CA . VAL A 1 80 ? -16.620 9.837 23.308 1.00 86.44 80 VAL A CA 1
ATOM 650 C C . VAL A 1 80 ? -16.012 9.153 24.539 1.00 86.44 80 VAL A C 1
ATOM 652 O O . VAL A 1 80 ? -16.492 9.368 25.652 1.00 86.44 80 VAL A O 1
ATOM 655 N N . GLY A 1 81 ? -14.924 8.391 24.371 1.00 86.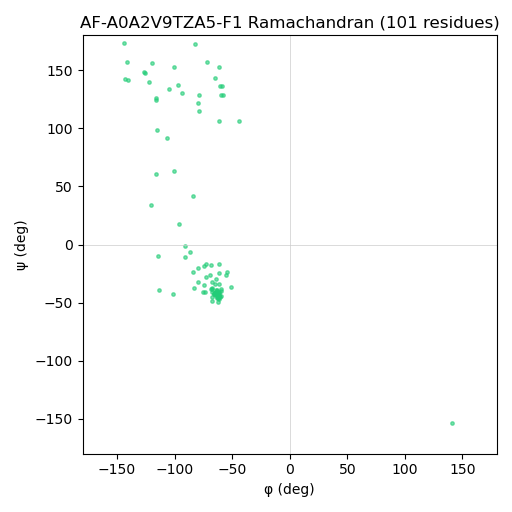12 81 GLY A N 1
ATOM 656 C CA . GLY A 1 81 ? -14.225 7.750 25.491 1.00 86.12 81 GLY A CA 1
ATOM 657 C C . GLY A 1 81 ? -13.667 8.751 26.510 1.00 86.12 81 GLY A C 1
ATOM 658 O O . GLY A 1 81 ? -13.814 8.553 27.716 1.00 86.12 81 GLY A O 1
ATOM 659 N N . MET A 1 82 ? -13.091 9.862 26.041 1.00 88.69 82 MET A N 1
ATOM 660 C CA . MET A 1 82 ? -12.557 10.916 26.914 1.00 88.69 82 MET A CA 1
ATOM 661 C C . MET A 1 82 ? -13.653 11.607 27.730 1.00 88.69 82 MET A C 1
ATOM 663 O O . MET A 1 82 ? -13.472 11.839 28.925 1.00 88.69 82 MET A O 1
ATOM 667 N N . ILE A 1 83 ? -14.805 11.893 27.116 1.00 90.75 83 ILE A N 1
ATOM 668 C CA . ILE A 1 83 ? -15.946 12.501 27.815 1.00 90.75 83 ILE A CA 1
ATOM 669 C C . ILE A 1 83 ? -16.436 11.574 28.936 1.00 90.75 83 ILE A C 1
ATOM 671 O O . ILE A 1 83 ? -16.630 12.029 30.064 1.00 90.75 83 ILE A O 1
ATOM 675 N N . ALA A 1 84 ? -16.560 10.271 28.663 1.00 90.75 84 ALA A N 1
ATOM 676 C CA . ALA A 1 84 ? -16.992 9.295 29.662 1.00 90.75 84 ALA A CA 1
ATOM 677 C C . ALA A 1 84 ? -16.038 9.239 30.872 1.00 90.75 84 ALA A C 1
ATOM 679 O O . ALA A 1 84 ? -16.490 9.293 32.018 1.00 90.75 84 ALA A O 1
ATOM 680 N N . LEU A 1 85 ? -14.720 9.218 30.643 1.00 92.81 85 LEU A N 1
ATOM 681 C CA . LEU A 1 85 ? -13.726 9.196 31.724 1.00 92.81 85 LEU A CA 1
ATOM 682 C C . LEU A 1 85 ? -13.762 10.461 32.590 1.00 92.81 85 LEU A C 1
ATOM 684 O O . LEU A 1 85 ? -13.691 10.362 33.815 1.00 92.81 85 LEU A O 1
ATOM 688 N N . ILE A 1 86 ? -13.928 11.639 31.978 1.00 93.06 86 ILE A N 1
ATOM 689 C CA . ILE A 1 86 ? -14.047 12.906 32.716 1.00 93.06 86 ILE A CA 1
ATOM 690 C C . ILE A 1 86 ? -15.293 12.886 33.605 1.00 93.06 86 ILE A C 1
ATOM 692 O O . ILE A 1 86 ? -15.208 13.221 34.787 1.00 93.06 86 ILE A O 1
ATOM 696 N N . THR A 1 87 ? -16.439 12.450 33.069 1.00 93.44 87 THR A N 1
ATOM 697 C CA . THR A 1 87 ? -17.680 12.368 33.856 1.00 93.44 87 THR A CA 1
ATOM 698 C C . THR A 1 87 ? -17.570 11.384 35.019 1.00 93.44 87 THR A C 1
ATOM 700 O O . THR A 1 87 ? -18.013 11.695 36.125 1.00 93.44 87 THR A O 1
ATOM 703 N N . LEU A 1 88 ? -16.914 10.238 34.808 1.00 93.56 88 LEU A N 1
ATOM 704 C CA . LEU A 1 88 ? -16.712 9.235 35.849 1.00 93.56 88 LEU A CA 1
ATOM 705 C C . LEU A 1 88 ? -15.771 9.747 36.949 1.00 93.56 88 LEU A C 1
ATOM 707 O O . LEU A 1 88 ? -16.044 9.554 38.135 1.00 93.56 88 LEU A O 1
ATOM 711 N N . GLY A 1 89 ? -14.701 10.453 36.572 1.00 91.56 89 GLY A N 1
ATOM 712 C CA . GLY A 1 89 ? -13.779 11.092 37.512 1.00 91.56 89 GLY A CA 1
ATOM 713 C C . GLY A 1 89 ? -14.460 12.164 38.367 1.00 91.56 89 GLY A C 1
ATOM 714 O O . GLY A 1 89 ? -14.299 12.165 39.589 1.00 91.56 89 GLY A O 1
ATOM 715 N N . LEU A 1 90 ? -15.282 13.025 37.754 1.00 92.38 90 LEU A N 1
ATOM 716 C CA . LEU A 1 90 ? -16.042 14.052 38.476 1.00 92.38 90 LEU A CA 1
ATOM 717 C C . LEU A 1 90 ? -17.037 13.439 39.471 1.00 92.38 90 LEU A C 1
ATOM 719 O O . LEU A 1 90 ? -17.097 13.868 40.624 1.00 92.38 90 LEU A O 1
ATOM 723 N N . ALA A 1 91 ? -17.793 12.422 39.046 1.00 90.38 91 ALA A N 1
ATOM 724 C CA . ALA A 1 91 ? -18.752 11.733 39.907 1.00 90.38 91 ALA A CA 1
ATOM 725 C C . ALA A 1 91 ? -18.059 11.061 41.104 1.00 90.38 91 ALA A C 1
ATOM 727 O O . ALA A 1 91 ? -18.507 11.199 42.243 1.00 90.38 91 ALA A O 1
ATOM 728 N N . SER A 1 92 ? -16.920 10.408 40.857 1.00 87.81 92 SER A N 1
ATOM 729 C CA . SER A 1 92 ? -16.113 9.755 41.895 1.00 87.81 92 SER A CA 1
ATOM 730 C C . SER A 1 92 ? -15.573 10.758 42.922 1.00 87.81 92 SER A C 1
ATOM 732 O O . SER A 1 92 ? -15.658 10.521 44.127 1.00 87.81 92 SER A O 1
ATOM 734 N N . ALA A 1 93 ? -15.067 11.909 42.466 1.00 88.38 93 ALA A N 1
ATOM 735 C CA . ALA A 1 93 ? -14.560 12.965 43.342 1.00 88.38 93 ALA A CA 1
ATOM 736 C C . ALA A 1 93 ? -15.668 13.596 44.205 1.00 88.38 93 ALA A C 1
ATOM 738 O O . ALA A 1 93 ? -15.466 13.821 45.400 1.00 88.38 93 ALA A O 1
ATOM 739 N N . MET A 1 94 ? -16.851 13.841 43.628 1.00 90.50 94 MET A N 1
ATOM 740 C CA . MET A 1 94 ? -18.011 14.337 44.379 1.00 90.50 94 MET A CA 1
ATOM 741 C C . MET A 1 94 ? -18.471 13.337 45.443 1.00 90.50 94 MET A C 1
ATOM 743 O O . MET A 1 94 ? -18.735 13.739 46.575 1.00 90.50 94 MET A O 1
ATOM 747 N N . TYR A 1 95 ? -18.513 12.045 45.109 1.00 87.81 95 TYR A N 1
ATOM 748 C CA . TYR A 1 95 ? -18.910 10.993 46.044 1.00 87.81 95 TYR A CA 1
ATOM 749 C C . TYR A 1 95 ? -17.947 10.886 47.234 1.00 87.81 95 TYR A C 1
ATOM 751 O O . TYR A 1 95 ? -18.384 10.867 48.384 1.00 87.81 95 TYR A O 1
ATOM 759 N N . LEU A 1 96 ? -16.634 10.900 46.978 1.00 85.88 96 LEU A N 1
ATOM 760 C CA . LEU A 1 96 ? -15.611 10.877 48.029 1.00 85.88 96 LEU A CA 1
ATOM 761 C C . LEU A 1 96 ? -15.691 12.107 48.940 1.00 85.88 96 LEU A C 1
ATOM 763 O O . LEU A 1 96 ? -15.634 11.969 50.160 1.00 85.88 96 LEU A O 1
ATOM 767 N N . ARG A 1 97 ? -15.874 13.303 48.367 1.00 84.38 97 ARG A N 1
ATOM 768 C CA . ARG A 1 97 ? -16.020 14.541 49.144 1.00 84.38 97 ARG A CA 1
ATOM 769 C C . ARG A 1 97 ? -17.282 14.532 50.006 1.00 84.38 97 ARG A C 1
ATOM 771 O O . ARG A 1 97 ? -17.228 14.946 51.158 1.00 84.38 97 ARG A O 1
ATOM 778 N N . HIS A 1 98 ? -18.402 14.051 49.471 1.00 79.75 98 HIS A N 1
ATOM 779 C CA . HIS A 1 98 ? -19.648 13.910 50.224 1.00 79.75 98 HIS A CA 1
ATOM 780 C C . HIS A 1 98 ? -19.484 12.924 51.388 1.00 79.75 98 HIS A C 1
ATOM 782 O O . HIS A 1 98 ? -19.872 13.226 52.510 1.00 79.75 98 HIS A O 1
ATOM 788 N N . PHE A 1 99 ? -18.829 11.784 51.155 1.00 76.81 99 PHE A N 1
ATOM 789 C CA . PHE A 1 99 ? -18.572 10.789 52.198 1.00 76.81 99 PHE A CA 1
ATOM 790 C C . PHE A 1 99 ? -17.632 11.306 53.301 1.00 76.81 99 PHE A C 1
ATOM 792 O O . PHE A 1 99 ? -17.809 10.967 54.465 1.00 76.81 99 PHE A O 1
ATOM 799 N N . GLN A 1 100 ? -16.655 12.152 52.955 1.00 71.12 100 GLN A N 1
ATOM 800 C CA . GLN A 1 100 ? -15.781 12.812 53.934 1.00 71.12 100 GLN A CA 1
ATOM 801 C C . GLN A 1 100 ? -16.480 13.921 54.731 1.00 71.12 100 GLN A C 1
ATOM 803 O O . GLN A 1 100 ? -16.078 14.176 55.856 1.00 71.12 100 GLN A O 1
ATOM 808 N N . LEU A 1 101 ? -17.502 14.574 54.169 1.00 64.50 101 LEU A N 1
ATOM 809 C CA . LEU A 1 101 ? -18.302 15.595 54.861 1.00 64.50 101 LEU A CA 1
ATOM 810 C C . LEU A 1 101 ? -19.364 15.003 55.803 1.00 64.50 101 LEU A C 1
ATOM 812 O O . LEU A 1 101 ? -19.856 15.711 56.674 1.00 64.50 101 LEU A O 1
ATOM 816 N N . LEU A 1 102 ? -19.738 13.734 55.613 1.00 58.53 102 LEU A N 1
ATOM 817 C CA . LEU A 1 102 ? -20.699 13.009 56.456 1.00 58.53 102 LEU A CA 1
ATOM 818 C C . LEU A 1 102 ? -20.060 12.240 57.623 1.00 58.53 102 LEU A C 1
ATOM 820 O O . LEU A 1 102 ? -20.782 11.595 58.384 1.00 58.53 102 LEU A O 1
ATOM 824 N N . ARG A 1 103 ? -18.732 12.281 57.747 1.00 46.91 103 ARG A N 1
ATOM 825 C CA . ARG A 1 103 ? -17.967 11.668 58.834 1.00 46.91 103 ARG A CA 1
ATOM 826 C C . ARG A 1 103 ? -17.476 12.737 59.798 1.00 46.91 103 ARG A C 1
ATOM 828 O O . ARG A 1 103 ? -17.447 12.426 61.007 1.00 46.91 103 ARG A O 1
#

Foldseek 3Di:
DDADPVGDFDADKDWDPALDPPRTDIDGDGGDPVSVVVVPVRPPCVVVVPPPPPVVNVVVVVVVVVSPPPPPVVVVVVVVVVVVVVVVVVVVVVVVVVVVVVD

Radius of gyration: 27.2 Å; Cα contacts (8 Å, |Δi|>4): 54; chains: 1; bounding box: 39×27×87 Å

Secondary structure (DSSP, 8-state):
-EEETTEEE-EEEEEPPPSBTTB--EEEEEE-HHHHHHHHTTS-THHHHT----HHHHHHHHHHHTT---HHHHHHHHHHHHHHHHHHHHHHHHHHHHHHH--

Mean predicted aligned error: 15.57 Å

Nearest PDB structures (foldseek):
  5l6m-assembly2_L-2  TM=3.688E-01  e=6.794E+00  Caulobacter vibrioides CB15